Protein AF-A0A1V6B5W4-F1 (afdb_monomer)

Solvent-accessible surface area (backbone atoms only — not comparable to full-atom values): 4061 Å² total; per-residue (Å²): 132,83,75,55,68,67,62,50,38,54,52,51,41,62,72,33,59,87,38,73,69,54,26,51,53,50,51,57,50,38,56,72,74,42,53,75,68,53,38,53,52,48,49,55,50,47,48,74,76,39,33,93,80,41,46,69,58,51,51,56,57,50,58,61,57,70,69,75,113

Mean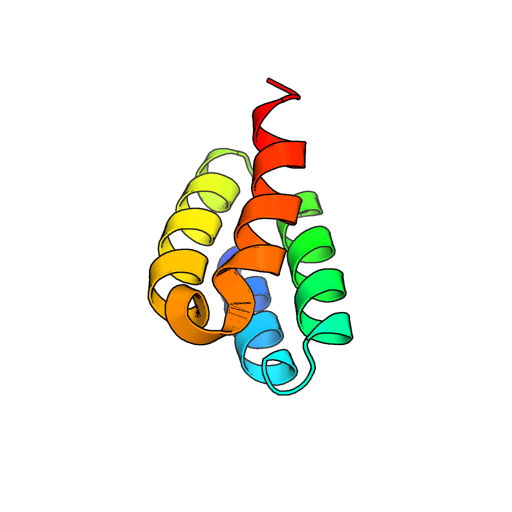 predicted aligned error: 3.79 Å

Foldseek 3Di:
DDDPLLVVLVVLLVVCVVDLVSNLVSLLVSCVPDDPVSNVVVLVVCCVPCVVPHVVSSCVSVVVVVVVD

pLDDT: mean 91.19, std 13.21, range [43.53, 98.56]

Sequence (69 aa):
MTKPMFEYTKEILTKVSFDKKLFRKELVKGLKWLKSDERRMLMVWCLATFGHKYSDVLTEVFKKITRQG

Secondary structure (DSSP, 8-state):
-PPPHHHHHHHHHHHHTT-HHHHHHHHHHHHHHS-HHHHHHHHHHHHHHHHHHHHHHHHHHHHHHHT--

Nearest PDB structures (foldseek):
  1o9i-assembly1_B  TM=2.580E-01  e=8.053E+00  Lactiplantibacillus plantarum

Structure (mmCIF, N/CA/C/O backbone):
data_AF-A0A1V6B5W4-F1
#
_entry.id   AF-A0A1V6B5W4-F1
#
loop_
_atom_site.group_PDB
_atom_site.id
_atom_site.type_symbol
_atom_site.label_atom_id
_atom_site.label_alt_id
_atom_site.label_comp_id
_atom_site.label_asym_id
_atom_site.label_entity_id
_atom_site.label_seq_id
_atom_site.pdbx_PDB_ins_code
_atom_site.Cartn_x
_atom_site.Cartn_y
_atom_site.Cartn_z
_atom_site.occupancy
_atom_site.B_iso_or_equiv
_atom_site.auth_seq_id
_atom_site.auth_comp_id
_atom_site.auth_asym_id
_atom_site.auth_atom_id
_atom_site.pdbx_PDB_model_num
ATOM 1 N N . MET A 1 1 ? 10.710 6.357 21.132 1.00 43.53 1 MET A N 1
ATOM 2 C CA . MET A 1 1 ? 9.724 7.090 20.305 1.00 43.53 1 MET A CA 1
ATOM 3 C C . MET A 1 1 ? 9.112 6.112 19.317 1.00 43.53 1 MET A C 1
ATOM 5 O O . MET A 1 1 ? 9.848 5.473 18.576 1.00 43.53 1 MET A O 1
ATOM 9 N N . THR A 1 2 ? 7.797 5.921 19.354 1.00 54.84 2 THR A N 1
ATOM 10 C CA . THR A 1 2 ? 7.061 5.091 18.392 1.00 54.84 2 THR A CA 1
ATOM 11 C C . THR A 1 2 ? 7.115 5.753 17.014 1.00 54.84 2 THR A C 1
ATOM 13 O O . THR A 1 2 ? 6.719 6.906 16.867 1.00 54.84 2 THR A O 1
ATOM 16 N N . LYS A 1 3 ? 7.630 5.054 15.993 1.00 66.25 3 LYS A N 1
ATOM 17 C CA . LYS A 1 3 ? 7.492 5.523 14.605 1.00 66.25 3 LYS A CA 1
ATOM 18 C C . LYS A 1 3 ? 5.993 5.601 14.270 1.00 66.25 3 LYS A C 1
ATOM 20 O O . LYS A 1 3 ? 5.289 4.625 14.543 1.00 66.25 3 LYS A O 1
ATOM 25 N N . PRO A 1 4 ? 5.492 6.706 13.685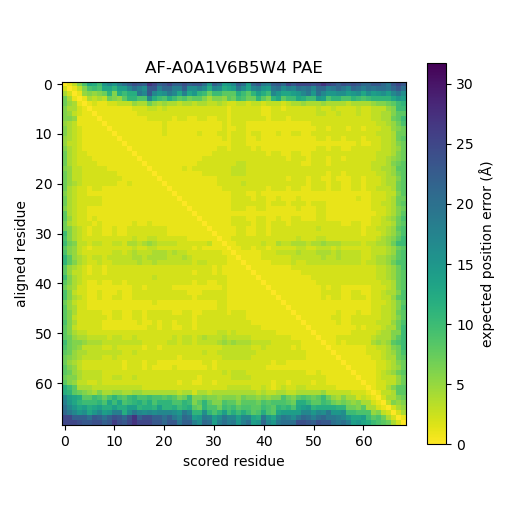 1.00 88.38 4 PRO A N 1
ATOM 26 C CA . PRO A 1 4 ? 4.114 6.775 13.209 1.00 88.38 4 PRO A CA 1
ATOM 27 C C . PRO A 1 4 ? 3.813 5.612 12.256 1.00 88.38 4 PRO A C 1
ATOM 29 O O . PRO A 1 4 ? 4.639 5.285 11.399 1.00 88.38 4 PRO A O 1
ATOM 32 N N . MET A 1 5 ? 2.640 4.982 12.394 1.00 92.69 5 MET A N 1
ATOM 33 C CA . MET A 1 5 ? 2.272 3.791 11.608 1.00 92.69 5 MET A CA 1
ATOM 34 C C . MET A 1 5 ? 2.309 4.047 10.099 1.00 92.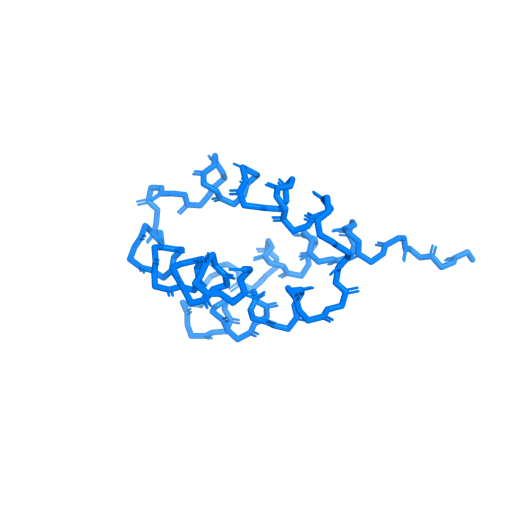69 5 MET A C 1
ATOM 36 O O . MET A 1 5 ? 2.632 3.141 9.329 1.00 92.69 5 MET A O 1
ATOM 40 N N . PHE A 1 6 ? 2.056 5.287 9.675 1.00 94.62 6 PHE A N 1
ATOM 41 C CA . PHE A 1 6 ? 2.199 5.713 8.287 1.00 94.62 6 PHE A CA 1
ATOM 42 C C . PHE A 1 6 ? 3.642 5.599 7.771 1.00 94.62 6 PHE A C 1
ATOM 44 O O . PHE A 1 6 ? 3.886 4.940 6.760 1.00 94.62 6 PHE A O 1
ATOM 51 N N . GLU A 1 7 ? 4.614 6.167 8.491 1.00 96.00 7 GLU A N 1
ATOM 52 C CA . GLU A 1 7 ? 6.035 6.102 8.120 1.00 96.00 7 GLU A CA 1
ATOM 53 C C . GLU A 1 7 ? 6.569 4.670 8.176 1.00 96.00 7 GLU A C 1
ATOM 55 O O . GLU A 1 7 ? 7.264 4.224 7.261 1.00 96.00 7 GLU A O 1
ATOM 60 N N . TYR A 1 8 ? 6.176 3.913 9.203 1.00 95.69 8 TYR A N 1
ATOM 61 C CA . TYR A 1 8 ? 6.525 2.499 9.309 1.00 95.69 8 TYR A CA 1
ATOM 62 C C . TYR A 1 8 ? 5.989 1.685 8.122 1.00 95.69 8 TYR A C 1
ATOM 64 O O . TYR A 1 8 ? 6.714 0.877 7.544 1.00 95.69 8 TYR A O 1
ATOM 72 N N . THR A 1 9 ? 4.745 1.936 7.703 1.00 97.06 9 THR A N 1
ATOM 73 C CA . THR A 1 9 ? 4.141 1.259 6.548 1.00 97.06 9 THR A CA 1
ATOM 74 C C . THR A 1 9 ? 4.917 1.549 5.262 1.00 97.06 9 THR A C 1
ATOM 76 O O . THR A 1 9 ? 5.246 0.613 4.532 1.00 97.06 9 THR A O 1
ATOM 79 N N . LYS A 1 10 ? 5.274 2.813 4.992 1.00 98.00 10 LYS A N 1
ATOM 80 C CA . LYS A 1 10 ?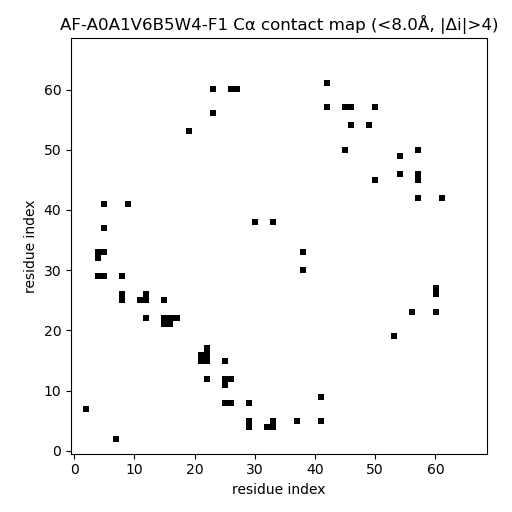 6.083 3.183 3.813 1.00 98.00 10 LYS A CA 1
ATOM 81 C C . LYS A 1 10 ? 7.459 2.510 3.815 1.00 98.00 10 LYS A C 1
ATOM 83 O O . LYS A 1 10 ? 7.911 2.027 2.774 1.00 98.00 10 LYS A O 1
ATOM 88 N N . GLU A 1 11 ? 8.109 2.446 4.977 1.00 98.12 11 GLU A N 1
ATOM 89 C CA . GLU A 1 11 ? 9.412 1.794 5.137 1.00 98.12 11 GLU A CA 1
ATOM 90 C C . GLU A 1 11 ? 9.328 0.296 4.819 1.00 98.12 11 GLU A C 1
ATOM 92 O O . GLU A 1 11 ? 10.128 -0.216 4.032 1.00 98.12 11 GLU A O 1
ATOM 97 N N . ILE A 1 12 ? 8.339 -0.405 5.384 1.00 98.19 12 ILE A N 1
ATOM 98 C CA . ILE A 1 12 ? 8.137 -1.833 5.123 1.00 98.19 12 ILE A CA 1
ATOM 99 C C . ILE A 1 12 ? 7.831 -2.075 3.648 1.00 98.19 12 ILE A C 1
ATOM 101 O O . ILE A 1 1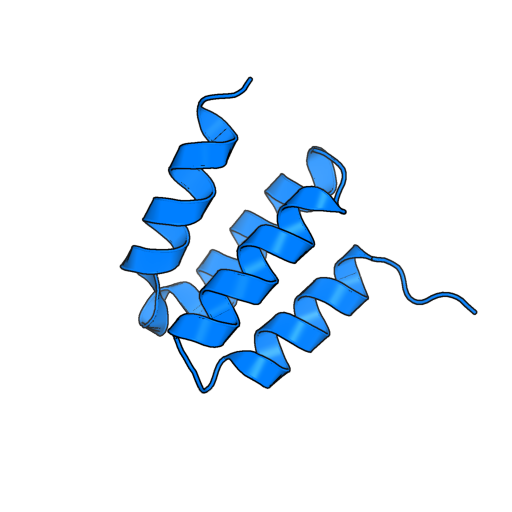2 ? 8.487 -2.916 3.041 1.00 98.19 12 ILE A O 1
ATOM 105 N N . LEU A 1 13 ? 6.905 -1.320 3.050 1.00 98.38 13 LEU A N 1
ATOM 106 C CA . LEU A 1 13 ? 6.551 -1.462 1.634 1.00 98.38 13 LEU A CA 1
ATOM 107 C C . LEU A 1 13 ? 7.755 -1.283 0.712 1.00 98.38 13 LEU A C 1
ATOM 109 O O . LEU A 1 13 ? 7.929 -2.066 -0.219 1.00 98.38 13 LEU A O 1
ATOM 113 N N . THR A 1 14 ? 8.611 -0.305 1.005 1.00 98.38 14 THR A N 1
ATOM 114 C CA . THR A 1 14 ? 9.869 -0.101 0.279 1.00 98.38 14 THR A CA 1
ATOM 115 C C . THR A 1 14 ? 10.784 -1.312 0.422 1.00 98.38 14 THR A C 1
ATOM 117 O O . THR A 1 14 ? 11.243 -1.853 -0.585 1.00 98.38 14 THR A O 1
ATOM 120 N N . LYS A 1 15 ? 10.993 -1.792 1.654 1.00 98.44 15 LYS A N 1
ATOM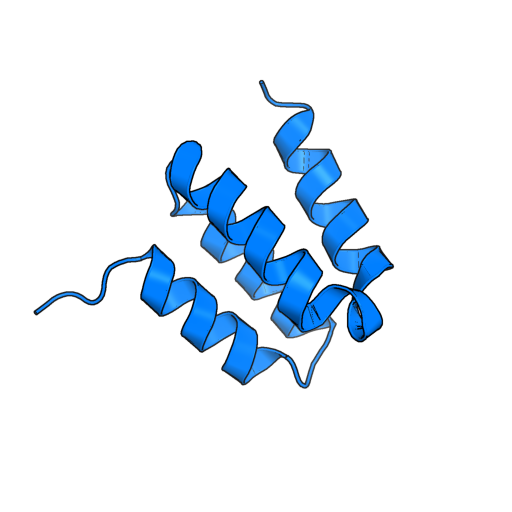 121 C CA . LYS A 1 15 ? 11.852 -2.950 1.941 1.00 98.44 15 LYS A CA 1
ATOM 122 C C . LYS A 1 15 ? 11.380 -4.219 1.249 1.00 98.44 15 LYS A C 1
ATOM 124 O O . LYS A 1 15 ? 12.215 -4.956 0.750 1.00 98.44 15 LYS A O 1
ATOM 129 N N . VAL A 1 16 ? 10.074 -4.474 1.195 1.00 98.25 16 VAL A N 1
ATOM 130 C CA . VAL A 1 16 ? 9.523 -5.695 0.585 1.00 98.25 16 VAL A CA 1
ATOM 131 C C . VAL A 1 16 ? 9.190 -5.543 -0.900 1.00 98.25 16 VAL A C 1
ATOM 133 O O . VAL A 1 16 ? 8.712 -6.488 -1.520 1.00 98.25 16 VAL A O 1
ATOM 136 N N . SER A 1 17 ? 9.448 -4.375 -1.499 1.00 98.00 17 SER A N 1
ATOM 137 C CA . SER A 1 17 ? 9.084 -4.072 -2.892 1.00 98.00 17 SER A CA 1
ATOM 138 C C . SER A 1 17 ? 9.800 -4.941 -3.935 1.00 98.00 17 SER A C 1
ATOM 140 O O . SER A 1 17 ? 9.412 -4.931 -5.108 1.00 98.00 17 SER A O 1
ATOM 142 N N . PHE A 1 18 ? 10.811 -5.720 -3.543 1.00 97.31 18 PHE A N 1
ATOM 143 C CA . PHE A 1 18 ? 11.456 -6.715 -4.403 1.00 97.31 18 PHE A CA 1
ATOM 144 C C . PHE A 1 18 ? 10.569 -7.943 -4.671 1.00 97.31 18 PHE A C 1
ATOM 146 O O . PHE A 1 18 ? 10.716 -8.554 -5.725 1.00 97.31 18 PHE A O 1
ATOM 153 N N . ASP A 1 19 ? 9.618 -8.261 -3.786 1.00 98.31 19 ASP A N 1
ATOM 154 C CA . ASP A 1 19 ? 8.719 -9.412 -3.912 1.00 98.31 19 ASP A CA 1
ATOM 155 C C . ASP A 1 19 ? 7.257 -8.953 -3.990 1.00 98.31 19 ASP A C 1
ATOM 157 O O . ASP A 1 19 ? 6.701 -8.363 -3.062 1.00 98.31 19 ASP A O 1
ATOM 161 N N . LYS A 1 20 ? 6.602 -9.258 -5.111 1.00 97.88 20 LYS A N 1
ATOM 162 C CA . LYS A 1 20 ? 5.221 -8.839 -5.389 1.00 97.88 20 LYS A CA 1
ATOM 163 C C . LYS A 1 20 ? 4.209 -9.397 -4.383 1.00 97.88 20 LYS A C 1
ATOM 165 O O . LYS A 1 20 ? 3.259 -8.704 -4.006 1.00 97.88 20 LYS A O 1
ATOM 170 N N . LYS A 1 21 ? 4.385 -10.647 -3.944 1.00 97.94 21 LYS A N 1
ATOM 171 C CA . LYS A 1 21 ? 3.477 -11.324 -3.009 1.00 97.94 21 LYS A CA 1
ATOM 172 C C . LYS A 1 21 ? 3.634 -10.747 -1.605 1.00 97.94 21 LYS A C 1
ATOM 174 O O . LYS A 1 21 ? 2.627 -10.504 -0.934 1.00 97.94 21 LYS A O 1
ATOM 179 N N . LEU A 1 22 ? 4.867 -10.485 -1.179 1.00 98.25 22 LEU A N 1
ATOM 180 C CA . LEU A 1 22 ? 5.160 -9.869 0.111 1.00 98.25 22 LEU A CA 1
ATOM 181 C C . LEU A 1 22 ? 4.713 -8.404 0.148 1.00 98.25 22 LEU A C 1
ATOM 183 O O . LEU A 1 22 ? 4.046 -8.003 1.100 1.00 98.25 22 LEU A O 1
ATOM 187 N N . PHE A 1 23 ? 4.971 -7.643 -0.918 1.00 98.56 23 PHE A N 1
ATOM 188 C CA . PHE A 1 23 ? 4.480 -6.275 -1.079 1.00 98.56 23 PHE A CA 1
ATOM 189 C C . PHE A 1 23 ? 2.963 -6.194 -0.911 1.00 98.56 23 PHE A C 1
ATOM 191 O O . PHE A 1 23 ? 2.463 -5.429 -0.089 1.00 98.56 23 PHE A O 1
ATOM 198 N N . ARG A 1 24 ? 2.218 -7.046 -1.622 1.00 98.25 24 ARG A N 1
ATOM 199 C CA . ARG A 1 24 ? 0.759 -7.139 -1.489 1.00 98.25 24 ARG A CA 1
ATOM 200 C C . ARG A 1 24 ? 0.329 -7.430 -0.050 1.00 98.25 24 ARG A C 1
ATOM 202 O O . ARG A 1 24 ? -0.606 -6.802 0.447 1.00 98.25 24 ARG A O 1
ATOM 209 N N . LYS A 1 25 ? 0.980 -8.394 0.608 1.00 98.00 25 LYS A N 1
ATOM 210 C CA . LYS A 1 25 ? 0.661 -8.794 1.986 1.00 98.00 25 LYS A CA 1
ATOM 211 C C . LYS A 1 25 ? 0.839 -7.626 2.958 1.00 98.00 25 LYS A C 1
ATOM 213 O O . LYS A 1 25 ? -0.072 -7.346 3.737 1.00 98.00 25 LYS A O 1
ATOM 218 N N . GLU A 1 26 ? 1.972 -6.934 2.893 1.00 98.19 26 GLU A N 1
ATOM 219 C CA . GLU A 1 26 ? 2.257 -5.812 3.792 1.00 98.19 26 GLU A CA 1
ATOM 220 C C . GLU A 1 26 ? 1.432 -4.563 3.447 1.00 98.19 26 GLU A C 1
ATOM 222 O O . GLU A 1 26 ? 1.033 -3.840 4.356 1.00 98.19 26 GLU A O 1
ATOM 227 N N . LEU A 1 27 ? 1.055 -4.350 2.181 1.00 97.81 27 LEU A N 1
ATOM 228 C CA . LEU A 1 27 ? 0.133 -3.273 1.796 1.00 97.81 27 LEU A CA 1
ATOM 229 C C . LEU A 1 27 ? -1.245 -3.454 2.434 1.00 97.81 27 LEU A C 1
ATOM 231 O O . LEU A 1 27 ? -1.779 -2.523 3.036 1.00 97.81 27 LEU A O 1
ATOM 235 N N . VAL A 1 28 ? -1.804 -4.664 2.364 1.00 96.94 28 VAL A N 1
ATOM 236 C CA . VAL A 1 28 ? -3.081 -4.983 3.023 1.00 96.94 28 VAL A CA 1
ATOM 237 C C . VAL A 1 28 ? -2.977 -4.791 4.537 1.00 96.94 28 VAL A C 1
ATOM 239 O O . VAL A 1 28 ? -3.914 -4.297 5.159 1.00 96.94 28 VAL A O 1
ATOM 242 N N . LYS A 1 29 ? -1.845 -5.164 5.141 1.00 95.38 29 LYS A N 1
ATOM 243 C CA . LYS A 1 29 ? -1.596 -4.992 6.577 1.00 95.38 29 LYS A CA 1
ATOM 244 C C . LY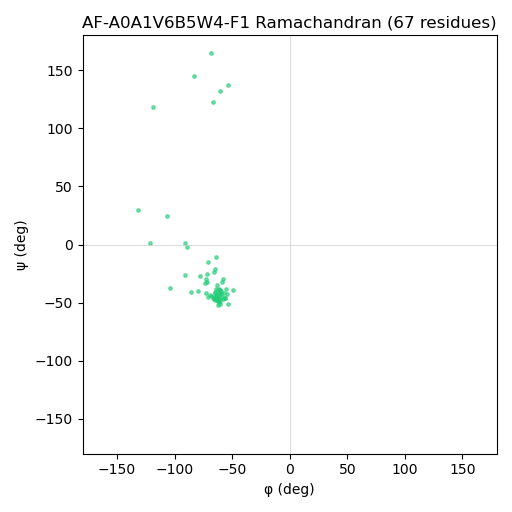S A 1 29 ? -1.530 -3.515 6.970 1.00 95.38 29 LYS A C 1
ATOM 246 O O . LYS A 1 29 ? -2.226 -3.118 7.899 1.00 95.38 29 LYS A O 1
ATOM 251 N N . GLY A 1 30 ? -0.779 -2.704 6.226 1.00 94.88 30 GLY A N 1
ATOM 252 C CA . GLY A 1 30 ? -0.690 -1.260 6.436 1.00 94.88 30 GLY A CA 1
ATOM 253 C C . GLY A 1 30 ? -2.065 -0.597 6.391 1.00 94.88 30 GLY A C 1
ATOM 254 O O . GLY A 1 30 ? -2.444 0.125 7.306 1.00 94.88 30 GLY A O 1
ATOM 255 N N . LEU A 1 31 ? -2.889 -0.942 5.401 1.00 94.06 31 LEU A N 1
ATOM 256 C CA . LEU A 1 31 ? -4.248 -0.404 5.279 1.00 94.06 31 LEU A CA 1
ATOM 257 C C . LEU A 1 31 ? -5.202 -0.796 6.419 1.00 94.06 31 LEU A C 1
ATOM 259 O O . LEU A 1 31 ? -6.197 -0.106 6.635 1.00 94.06 31 LEU A O 1
ATOM 263 N N . LYS A 1 32 ? -4.928 -1.874 7.159 1.00 92.06 32 LYS A N 1
ATOM 264 C CA . LYS A 1 32 ? -5.703 -2.227 8.361 1.00 92.06 32 LYS A CA 1
ATOM 265 C C . LYS A 1 32 ? -5.326 -1.380 9.576 1.00 92.06 32 LYS A C 1
ATOM 267 O O . LYS A 1 32 ? -6.152 -1.220 10.465 1.00 92.06 32 LYS A O 1
ATOM 272 N N . TRP A 1 33 ? -4.095 -0.878 9.633 1.00 91.06 33 TRP A N 1
ATOM 273 C CA . TRP A 1 33 ? -3.590 -0.102 10.769 1.00 91.06 33 TRP A CA 1
ATOM 274 C C . TRP A 1 33 ? -3.804 1.400 10.623 1.00 91.06 33 TRP A C 1
ATOM 276 O O . TRP A 1 33 ? -3.880 2.107 11.624 1.00 91.06 33 TRP A O 1
ATOM 286 N N . LEU A 1 34 ? -3.884 1.883 9.385 1.00 93.00 34 LEU A N 1
ATOM 287 C CA . LEU A 1 34 ? -3.997 3.303 9.084 1.00 93.00 34 LEU A CA 1
ATOM 288 C C . LEU A 1 34 ? -5.436 3.812 9.168 1.00 93.00 34 LEU A C 1
ATOM 290 O O . LEU A 1 34 ? -6.391 3.133 8.773 1.00 93.00 34 LEU A O 1
ATOM 294 N N . LYS A 1 35 ? -5.575 5.060 9.618 1.00 91.75 35 LYS A N 1
ATOM 295 C CA . LYS A 1 35 ? -6.846 5.797 9.591 1.00 91.75 35 LYS A CA 1
ATOM 296 C C . LYS A 1 35 ? -7.248 6.131 8.153 1.00 91.75 35 LYS A C 1
ATOM 298 O O . LYS A 1 35 ? -6.437 6.072 7.234 1.00 91.75 35 LYS A O 1
ATOM 303 N N . SER A 1 36 ? -8.507 6.509 7.934 1.00 89.44 36 SER A N 1
ATOM 304 C CA . SER A 1 36 ? -9.041 6.792 6.590 1.00 89.44 36 SER A CA 1
ATOM 305 C C . SER A 1 36 ? -8.229 7.824 5.798 1.00 89.44 36 SER A C 1
ATOM 307 O O . SER A 1 36 ? -7.935 7.576 4.628 1.00 89.44 36 SER A O 1
ATOM 309 N N . ASP A 1 37 ? -7.787 8.910 6.434 1.00 91.12 37 ASP A N 1
ATOM 310 C CA . ASP A 1 37 ? -6.969 9.933 5.766 1.00 91.12 37 ASP A CA 1
ATOM 311 C C . ASP A 1 37 ? -5.580 9.401 5.397 1.00 91.12 37 ASP A C 1
ATOM 313 O O . ASP A 1 37 ? -5.129 9.540 4.259 1.00 91.12 37 ASP A O 1
ATOM 317 N N . GLU A 1 38 ? -4.938 8.680 6.319 1.00 94.06 38 GLU A N 1
ATOM 318 C CA . GLU A 1 38 ? -3.643 8.037 6.083 1.00 94.06 3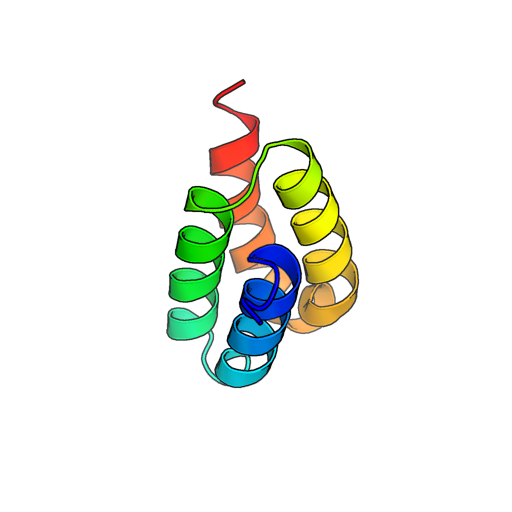8 GLU A CA 1
ATOM 319 C C . GLU A 1 38 ? -3.724 6.969 4.985 1.00 94.06 38 GLU A C 1
ATOM 321 O O . GLU A 1 38 ? -2.793 6.827 4.196 1.00 94.06 38 GLU A O 1
ATOM 326 N N . ARG A 1 39 ? -4.841 6.237 4.875 1.00 94.50 39 ARG A N 1
ATOM 327 C CA . ARG A 1 39 ? -5.073 5.287 3.776 1.00 94.50 39 ARG A CA 1
ATOM 328 C C . ARG A 1 39 ? -5.105 5.992 2.425 1.00 94.50 39 ARG A C 1
ATOM 330 O O . ARG A 1 39 ? -4.499 5.499 1.473 1.00 94.50 39 ARG A O 1
ATOM 337 N N . ARG A 1 40 ? -5.774 7.147 2.334 1.00 92.81 40 ARG A N 1
ATOM 338 C CA . ARG A 1 40 ? -5.812 7.957 1.105 1.00 92.81 40 ARG A CA 1
ATOM 339 C C . ARG A 1 40 ? -4.419 8.481 0.756 1.00 92.81 40 ARG A C 1
ATOM 341 O O . ARG A 1 40 ? -3.999 8.365 -0.393 1.00 92.81 40 ARG A O 1
ATOM 348 N N . MET A 1 41 ? -3.677 8.978 1.742 1.00 95.38 41 MET A N 1
ATOM 349 C CA . MET A 1 41 ? -2.288 9.409 1.551 1.00 95.38 41 MET A CA 1
ATOM 350 C C . MET A 1 41 ? -1.384 8.252 1.107 1.00 95.38 41 MET A C 1
ATOM 352 O O . MET A 1 41 ? -0.576 8.415 0.192 1.00 95.38 41 MET A O 1
ATOM 356 N N . LEU A 1 42 ? -1.550 7.064 1.700 1.00 96.56 42 LEU A N 1
ATOM 357 C CA . LEU A 1 42 ? -0.782 5.874 1.338 1.00 96.56 42 LEU A CA 1
ATOM 358 C C . LEU A 1 42 ? -1.081 5.447 -0.100 1.00 96.56 42 LEU A C 1
ATOM 360 O O . LEU A 1 42 ? -0.165 5.043 -0.812 1.00 96.56 42 LEU A O 1
ATOM 364 N N . MET A 1 43 ? -2.337 5.555 -0.540 1.00 95.69 43 MET A N 1
ATOM 365 C CA . MET A 1 43 ? -2.736 5.255 -1.915 1.00 95.69 43 MET A CA 1
ATOM 366 C C . MET A 1 43 ? -2.023 6.152 -2.924 1.00 95.69 43 MET A C 1
ATOM 368 O O . MET A 1 43 ? -1.406 5.636 -3.856 1.00 95.69 43 MET A O 1
ATOM 372 N N . VAL A 1 44 ? -2.059 7.471 -2.715 1.00 96.69 44 VAL A N 1
ATOM 373 C CA . VAL A 1 44 ? -1.372 8.442 -3.584 1.00 96.69 44 VAL A CA 1
ATOM 374 C C . VAL A 1 44 ? 0.124 8.140 -3.645 1.00 96.69 44 VAL A C 1
ATOM 376 O O . VAL A 1 44 ? 0.695 8.044 -4.730 1.00 96.69 44 VAL A O 1
ATOM 379 N N . TRP A 1 45 ? 0.746 7.912 -2.488 1.00 98.00 45 TRP A N 1
ATOM 380 C CA . TRP A 1 45 ? 2.168 7.596 -2.414 1.00 98.00 45 TRP A CA 1
ATOM 381 C C . TRP A 1 45 ? 2.516 6.273 -3.118 1.00 98.00 45 TRP A C 1
ATOM 383 O O . TRP A 1 45 ? 3.431 6.237 -3.934 1.00 98.00 45 TRP A O 1
ATOM 393 N N . CYS A 1 46 ? 1.754 5.196 -2.892 1.00 98.12 46 CYS A N 1
ATOM 394 C CA . CYS A 1 46 ? 2.006 3.905 -3.539 1.00 98.12 46 CYS A CA 1
ATOM 395 C C . CYS A 1 46 ? 1.877 3.980 -5.064 1.00 98.12 46 CYS A C 1
ATOM 397 O O . CYS A 1 46 ? 2.668 3.352 -5.767 1.00 98.12 46 CYS A O 1
ATOM 399 N N . LEU A 1 47 ? 0.897 4.729 -5.578 1.00 97.44 47 LEU A N 1
ATOM 400 C CA . LEU A 1 47 ? 0.731 4.936 -7.017 1.00 97.44 47 LEU A CA 1
ATOM 401 C C . LEU A 1 47 ? 1.928 5.689 -7.608 1.00 97.44 47 LEU A C 1
ATOM 403 O O . LEU A 1 47 ? 2.460 5.257 -8.628 1.00 97.44 47 LEU A O 1
ATOM 407 N N . ALA A 1 48 ? 2.395 6.747 -6.943 1.00 98.25 48 ALA A N 1
ATOM 408 C CA . ALA A 1 48 ? 3.562 7.508 -7.384 1.00 98.25 48 ALA A CA 1
ATOM 409 C C . ALA A 1 48 ? 4.862 6.682 -7.337 1.00 98.25 48 ALA A C 1
ATOM 411 O O . ALA A 1 48 ? 5.666 6.739 -8.263 1.00 98.25 48 ALA A O 1
ATOM 412 N N . THR A 1 49 ? 5.073 5.890 -6.282 1.00 98.25 49 THR A N 1
ATOM 413 C CA . THR A 1 49 ? 6.333 5.159 -6.066 1.00 98.25 49 THR A CA 1
ATOM 414 C C . THR A 1 49 ? 6.383 3.813 -6.789 1.00 98.25 49 THR A C 1
ATOM 416 O O . THR A 1 49 ? 7.415 3.451 -7.350 1.00 98.25 49 THR A O 1
ATOM 419 N N . PHE A 1 50 ? 5.282 3.059 -6.802 1.00 98.19 50 PHE A N 1
ATOM 420 C CA . PHE A 1 50 ? 5.249 1.673 -7.288 1.00 98.19 50 PHE A CA 1
ATOM 421 C C . PHE A 1 50 ? 4.276 1.446 -8.445 1.00 98.19 50 PHE A C 1
ATOM 423 O O . PHE A 1 50 ? 4.173 0.317 -8.924 1.00 98.19 50 PHE A O 1
ATOM 430 N N . GLY A 1 51 ? 3.573 2.478 -8.921 1.00 96.94 51 GLY A N 1
ATOM 431 C CA . GLY A 1 51 ? 2.575 2.347 -9.986 1.00 96.94 51 GLY A CA 1
ATOM 432 C C . GLY A 1 51 ? 3.125 1.708 -11.261 1.00 96.94 51 GLY A C 1
ATOM 433 O O . GLY A 1 51 ? 2.469 0.851 -11.841 1.00 96.94 51 GLY A O 1
ATOM 434 N N . HIS A 1 52 ? 4.363 2.032 -11.638 1.00 96.94 52 HIS A N 1
ATOM 435 C CA . HIS A 1 52 ? 5.027 1.450 -12.809 1.00 96.94 52 HIS A CA 1
ATOM 436 C C . HIS A 1 52 ? 5.313 -0.060 -12.673 1.00 96.94 52 HIS A C 1
ATOM 438 O O . HIS A 1 52 ? 5.441 -0.748 -13.680 1.00 96.94 52 HIS A O 1
ATOM 444 N N . LYS A 1 53 ? 5.414 -0.583 -11.442 1.00 95.44 53 LYS A N 1
ATOM 445 C CA . LYS A 1 53 ? 5.792 -1.978 -11.157 1.00 95.44 53 LYS A CA 1
ATOM 446 C C . LYS A 1 53 ? 4.605 -2.851 -10.746 1.00 95.44 53 LYS A C 1
ATOM 448 O O . LYS A 1 53 ? 4.554 -4.028 -11.092 1.00 95.44 53 LYS A O 1
ATOM 453 N N . TYR A 1 54 ? 3.669 -2.289 -9.982 1.00 97.44 54 TYR A N 1
ATOM 454 C CA . TYR A 1 54 ? 2.616 -3.028 -9.278 1.00 97.44 54 TYR A CA 1
ATOM 455 C C . TYR A 1 54 ? 1.218 -2.433 -9.483 1.00 97.44 54 TYR A C 1
ATOM 457 O O . TYR A 1 54 ? 0.362 -2.562 -8.607 1.00 97.44 54 TYR A O 1
ATOM 465 N N . SER A 1 55 ? 0.960 -1.795 -10.629 1.00 95.56 55 SER A N 1
ATOM 466 C CA . SER A 1 55 ? -0.352 -1.217 -10.966 1.00 95.56 55 SER A CA 1
ATOM 467 C C . SER A 1 55 ? -1.517 -2.189 -10.744 1.00 95.56 55 SER A C 1
ATOM 469 O O . SER A 1 55 ? -2.558 -1.789 -10.219 1.00 95.56 55 SER A O 1
ATOM 471 N N . ASP A 1 56 ? -1.335 -3.470 -11.066 1.00 96.75 56 ASP A N 1
ATOM 472 C CA . ASP A 1 56 ? -2.329 -4.526 -10.878 1.00 96.75 56 ASP A CA 1
ATOM 473 C C . ASP A 1 56 ? -2.625 -4.793 -9.393 1.00 96.75 56 ASP A C 1
ATOM 475 O O . ASP A 1 56 ? -3.788 -4.809 -8.984 1.00 96.75 56 ASP A O 1
ATOM 479 N N . VAL A 1 57 ? -1.587 -4.916 -8.559 1.00 97.25 57 VAL A N 1
ATOM 480 C CA . VAL A 1 57 ? -1.727 -5.118 -7.107 1.00 97.25 57 VAL A CA 1
ATOM 481 C C . VAL A 1 57 ? -2.375 -3.906 -6.452 1.00 97.25 57 VAL A C 1
ATOM 483 O O . VAL A 1 57 ? -3.294 -4.070 -5.650 1.00 97.25 57 VAL A O 1
ATOM 486 N N . LEU A 1 58 ? -1.923 -2.696 -6.791 1.00 97.06 58 LEU A N 1
ATOM 487 C CA . LEU A 1 58 ? -2.465 -1.457 -6.231 1.00 97.06 58 LEU A CA 1
ATOM 488 C C . LEU A 1 58 ? -3.944 -1.305 -6.592 1.00 97.06 58 LEU A C 1
ATOM 490 O O . LEU A 1 58 ? -4.772 -1.058 -5.718 1.00 97.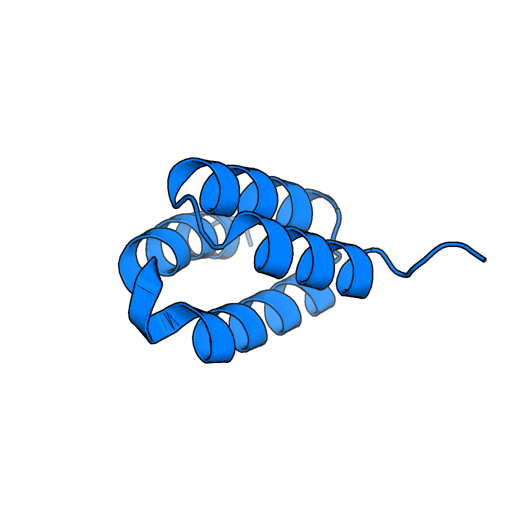06 58 LEU A O 1
ATOM 494 N N . THR A 1 59 ? -4.290 -1.532 -7.860 1.00 95.56 59 THR A N 1
ATOM 495 C CA . THR A 1 59 ? -5.680 -1.487 -8.327 1.00 95.56 59 THR A CA 1
ATOM 496 C C . THR A 1 59 ? -6.544 -2.497 -7.582 1.00 95.56 59 THR A C 1
ATOM 498 O O . THR A 1 59 ? -7.640 -2.157 -7.140 1.00 95.56 59 THR A O 1
ATOM 501 N N . GLU A 1 60 ? -6.071 -3.731 -7.413 1.00 94.81 60 GLU A N 1
ATOM 502 C CA . GLU A 1 60 ? -6.842 -4.771 -6.737 1.00 94.81 60 GLU A CA 1
ATOM 503 C C . GLU A 1 60 ? -7.055 -4.473 -5.246 1.00 94.81 60 GLU A C 1
ATOM 505 O O . GLU A 1 60 ? -8.171 -4.603 -4.735 1.00 94.81 60 GLU A O 1
ATOM 510 N N . VAL A 1 61 ? -5.999 -4.059 -4.543 1.00 95.06 61 VAL A N 1
ATOM 511 C CA . VAL A 1 61 ? -6.051 -3.813 -3.099 1.00 95.06 61 VAL A CA 1
ATOM 512 C C . VAL A 1 61 ? -6.874 -2.563 -2.786 1.00 95.06 61 VAL A C 1
ATOM 514 O O . VAL A 1 61 ? -7.740 -2.612 -1.911 1.00 95.06 61 VAL A O 1
ATOM 517 N N . PHE A 1 62 ? -6.680 -1.461 -3.516 1.00 92.88 62 PHE A N 1
ATOM 518 C CA . PHE A 1 62 ? -7.411 -0.222 -3.242 1.00 92.88 62 PHE A CA 1
ATOM 519 C C . PHE A 1 62 ? -8.882 -0.285 -3.669 1.00 92.88 62 PHE A C 1
ATOM 521 O O . PHE A 1 62 ? -9.721 0.246 -2.946 1.00 92.88 62 PHE A O 1
ATOM 528 N N . LYS A 1 63 ? -9.238 -1.004 -4.748 1.00 89.19 63 LYS A N 1
ATOM 529 C CA . LYS A 1 63 ? -10.653 -1.227 -5.124 1.00 89.19 63 LYS A CA 1
ATOM 530 C C . LYS A 1 63 ? -11.463 -1.932 -4.033 1.00 89.19 63 LYS A C 1
ATOM 532 O O . LYS A 1 63 ? -12.662 -1.698 -3.912 1.00 89.19 63 LYS A O 1
ATOM 537 N N . LYS A 1 64 ? -10.833 -2.815 -3.252 1.00 79.06 64 LYS A N 1
ATOM 538 C CA . LYS A 1 64 ? -11.494 -3.515 -2.138 1.00 79.06 64 LYS A CA 1
ATOM 539 C C . LYS A 1 64 ? -11.781 -2.588 -0.958 1.00 79.06 64 LYS A C 1
ATOM 541 O O . LYS A 1 64 ? -12.783 -2.775 -0.281 1.00 79.06 64 LYS A O 1
ATOM 546 N N . ILE A 1 65 ? -10.927 -1.590 -0.737 1.00 73.75 65 ILE A N 1
ATOM 547 C CA . ILE A 1 65 ? -11.060 -0.626 0.363 1.00 73.75 65 ILE A CA 1
ATOM 548 C C . ILE A 1 65 ? -12.088 0.458 0.018 1.00 73.75 65 ILE A C 1
ATOM 550 O O . ILE A 1 65 ? -12.891 0.823 0.868 1.00 73.75 65 ILE A O 1
ATOM 554 N N . THR A 1 66 ? -12.109 0.948 -1.225 1.00 66.38 66 THR A N 1
ATOM 555 C CA . THR A 1 66 ? -13.028 2.024 -1.644 1.00 66.38 66 THR A CA 1
ATOM 556 C C . THR A 1 66 ? -14.492 1.596 -1.748 1.00 66.38 66 THR A C 1
ATOM 558 O O . THR A 1 66 ? -15.361 2.457 -1.791 1.00 66.38 66 THR A O 1
ATOM 561 N N . ARG A 1 67 ? -14.783 0.289 -1.769 1.00 60.50 67 ARG A N 1
ATOM 562 C CA . ARG A 1 67 ? -16.152 -0.261 -1.775 1.00 60.50 67 ARG A CA 1
ATOM 563 C C . ARG A 1 67 ? -16.749 -0.501 -0.381 1.00 60.50 67 ARG A C 1
ATOM 565 O O . ARG A 1 67 ? -17.881 -0.956 -0.302 1.00 60.50 67 ARG A O 1
ATOM 572 N N . GLN A 1 68 ? -16.001 -0.250 0.694 1.00 48.69 68 GLN A N 1
ATOM 573 C CA . GLN A 1 68 ? -16.461 -0.425 2.082 1.00 48.69 68 GLN A CA 1
ATOM 574 C C . GLN A 1 68 ? -16.740 0.914 2.794 1.00 48.69 68 GLN A C 1
ATOM 576 O O . GLN A 1 68 ? -16.647 0.982 4.019 1.00 48.69 68 GLN A O 1
ATOM 581 N N . GLY A 1 69 ? -17.029 1.972 2.032 1.00 43.56 69 GLY A N 1
ATOM 582 C CA . GLY A 1 69 ? -17.477 3.272 2.540 1.00 43.56 69 GLY A CA 1
ATOM 583 C C . GLY A 1 69 ? -18.951 3.489 2.258 1.00 43.56 69 GLY A C 1
ATOM 584 O O . GLY A 1 69 ? -19.374 3.095 1.148 1.00 43.56 69 GLY A O 1
#

Radius of gyration: 11.27 Å; Cα contacts (8 Å, |Δi|>4): 37; chains: 1; bounding box: 29×21×33 Å